Protein AF-A0A966SWN8-F1 (afdb_monomer_lite)

pLDDT: mean 86.58, std 14.46, range [40.31, 97.25]

Foldseek 3Di:
DQKDFLVLLLVQQVVCVVVQAPFHDDNVVSVPDDRRKMKDFPDKDWDQDHPRHGDPIWMKTKIFIWDADPVGDTDGDPPDIGITTGHVVSSVVSVCVVVDDPDPDD

Sec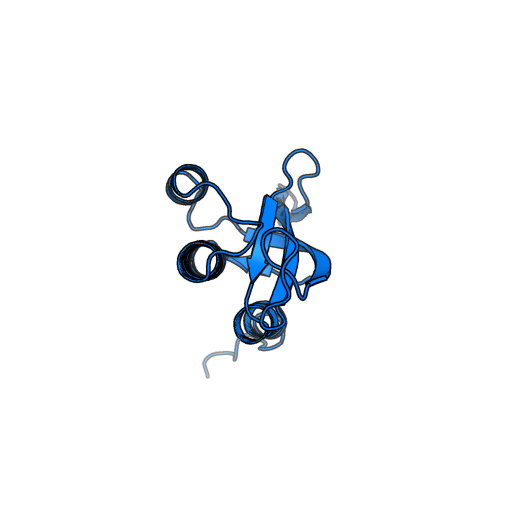ondary structure (DSSP, 8-state):
--EEEHHHHHHHHHHHHHHT-S----HHHHHTS-TT-EEEEEEEEEEEEETTEEEEEEEEEEEEEEEE-TTSSEEE-TT--EEEEE-HHHHHHHHHTTTS--PPP-

Radius of gyration: 14.7 Å; chains: 1; bounding box: 44×29×40 Å

Sequence (106 aa):
MEVFDKALLTFANQMAIKLGYNRAIEPEYLKNTPDDQHWAVVFCMLHEHKAGKPTDPHVRCMLRPLVKQEAGGYKVDPAVSLMVDVVPEIFERAMIAERQPATPKA

Structure (mmCIF, N/CA/C/O backbone):
data_AF-A0A966SWN8-F1
#
_entry.id   AF-A0A966SWN8-F1
#
loop_
_atom_site.group_PDB
_atom_site.id
_atom_site.type_symbol
_atom_site.label_atom_id
_atom_site.label_alt_id
_atom_site.label_comp_id
_atom_site.label_asym_id
_atom_site.label_entity_id
_atom_site.label_seq_id
_atom_site.pdbx_PDB_ins_code
_atom_site.Cartn_x
_atom_site.Cartn_y
_atom_site.Cartn_z
_atom_site.occupancy
_atom_site.B_iso_or_equiv
_atom_site.auth_seq_id
_atom_site.auth_comp_id
_atom_site.auth_asym_id
_atom_site.auth_atom_id
_atom_site.pdbx_PDB_model_num
ATOM 1 N N . MET A 1 1 ? 14.292 4.011 -2.205 1.00 58.06 1 MET A N 1
ATOM 2 C CA . MET A 1 1 ? 12.895 4.328 -2.527 1.00 58.06 1 MET A CA 1
ATOM 3 C C . MET A 1 1 ? 12.038 3.272 -1.869 1.00 58.06 1 MET A C 1
ATOM 5 O O . MET A 1 1 ? 12.132 2.106 -2.202 1.00 58.06 1 MET A O 1
ATOM 9 N N . GLU A 1 2 ? 11.210 3.657 -0.919 1.00 73.44 2 GLU A N 1
ATOM 10 C CA . GLU A 1 2 ? 10.336 2.733 -0.208 1.00 73.44 2 GLU A CA 1
ATOM 11 C C . GLU A 1 2 ? 9.388 2.059 -1.207 1.00 73.44 2 GLU A C 1
ATOM 13 O O . GLU A 1 2 ? 8.628 2.744 -1.900 1.00 73.44 2 GLU A O 1
ATOM 18 N N . VAL A 1 3 ? 9.444 0.730 -1.309 1.00 83.56 3 VAL A N 1
ATOM 19 C CA . VAL A 1 3 ? 8.716 -0.013 -2.339 1.00 83.56 3 VAL A CA 1
ATOM 20 C C . VAL A 1 3 ? 7.839 -1.091 -1.724 1.00 83.56 3 VAL A C 1
ATOM 22 O O . VAL A 1 3 ? 8.277 -1.899 -0.910 1.00 83.56 3 VAL A O 1
ATOM 25 N N . PHE A 1 4 ? 6.590 -1.123 -2.173 1.00 89.94 4 PHE A N 1
ATOM 26 C CA . PHE A 1 4 ? 5.700 -2.257 -1.993 1.00 89.94 4 PHE A CA 1
ATOM 27 C C . PHE A 1 4 ? 5.769 -3.142 -3.235 1.00 89.94 4 PHE A C 1
ATOM 29 O O . PHE A 1 4 ? 5.597 -2.648 -4.349 1.00 89.94 4 PHE A O 1
ATOM 36 N N . ASP A 1 5 ? 5.979 -4.442 -3.048 1.00 92.44 5 ASP A N 1
ATOM 37 C CA . ASP A 1 5 ? 5.594 -5.437 -4.049 1.00 92.44 5 ASP A CA 1
ATOM 38 C C . ASP A 1 5 ? 4.091 -5.754 -3.926 1.00 92.44 5 ASP A C 1
ATOM 40 O O . ASP A 1 5 ? 3.410 -5.332 -2.977 1.00 92.44 5 ASP A O 1
ATOM 44 N N . LYS A 1 6 ? 3.545 -6.502 -4.890 1.00 92.38 6 LYS A N 1
ATOM 45 C CA . LYS A 1 6 ? 2.119 -6.857 -4.897 1.00 92.38 6 LYS A CA 1
ATOM 46 C C . LYS A 1 6 ? 1.715 -7.664 -3.665 1.00 92.38 6 LYS A C 1
ATOM 48 O O . LYS A 1 6 ? 0.613 -7.463 -3.149 1.00 92.38 6 LYS A O 1
ATOM 53 N N . ALA A 1 7 ? 2.566 -8.568 -3.185 1.00 91.88 7 ALA A N 1
ATOM 54 C CA . ALA A 1 7 ? 2.248 -9.434 -2.054 1.00 91.88 7 ALA A CA 1
ATOM 55 C C . ALA A 1 7 ? 2.113 -8.623 -0.757 1.00 91.88 7 ALA A C 1
ATOM 57 O O . ALA A 1 7 ? 1.114 -8.747 -0.043 1.00 91.88 7 ALA A O 1
ATOM 58 N N . LEU A 1 8 ? 3.073 -7.737 -0.492 1.00 93.12 8 LEU A N 1
ATOM 59 C CA . LEU A 1 8 ? 3.072 -6.832 0.645 1.00 93.12 8 LEU A CA 1
ATOM 60 C C . LEU A 1 8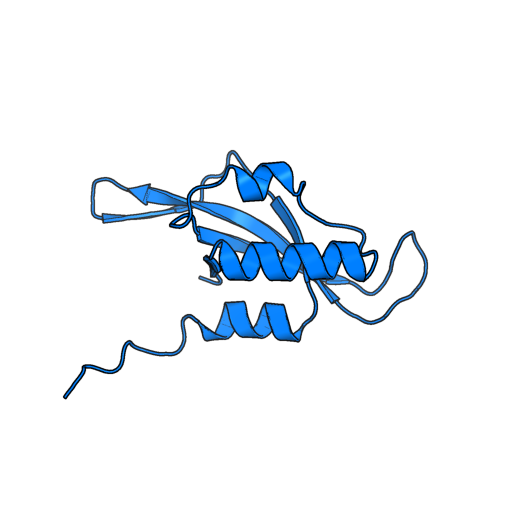 ? 1.920 -5.834 0.551 1.00 93.12 8 LEU A C 1
ATOM 62 O O . LEU A 1 8 ? 1.230 -5.629 1.548 1.00 93.12 8 LEU A O 1
ATOM 66 N N . LEU A 1 9 ? 1.661 -5.260 -0.630 1.00 94.94 9 LEU A N 1
ATOM 67 C CA . LEU A 1 9 ? 0.541 -4.335 -0.819 1.00 94.94 9 LEU A CA 1
ATOM 68 C C . LEU A 1 9 ? -0.809 -5.024 -0.607 1.00 94.94 9 LEU A C 1
ATOM 70 O O . LEU A 1 9 ? -1.698 -4.468 0.033 1.00 94.94 9 LEU A O 1
ATOM 74 N N . THR A 1 10 ? -0.953 -6.258 -1.087 1.00 95.31 10 THR A N 1
ATOM 75 C CA . THR A 1 10 ? -2.161 -7.066 -0.879 1.00 95.31 10 THR A CA 1
ATOM 76 C C . THR A 1 10 ? -2.367 -7.373 0.597 1.00 95.31 10 THR A C 1
ATOM 78 O O . THR A 1 10 ? -3.469 -7.181 1.111 1.00 95.31 10 THR A O 1
ATOM 81 N N . PHE A 1 11 ? -1.313 -7.787 1.300 1.00 94.56 11 PHE A N 1
ATOM 82 C CA . PHE A 1 11 ? -1.372 -8.039 2.736 1.00 94.56 11 PHE A CA 1
ATOM 83 C C . PHE A 1 11 ? -1.728 -6.770 3.525 1.00 94.56 11 PHE A C 1
ATOM 85 O O . PHE A 1 11 ? -2.632 -6.788 4.362 1.00 94.56 11 PHE A O 1
ATOM 92 N N . ALA A 1 12 ? -1.074 -5.650 3.211 1.00 95.00 12 ALA A N 1
ATOM 93 C CA . ALA A 1 12 ? -1.353 -4.347 3.802 1.00 95.00 12 ALA A CA 1
ATOM 94 C C . ALA A 1 12 ? -2.819 -3.940 3.603 1.00 95.00 12 ALA A C 1
ATOM 96 O O . ALA A 1 12 ? -3.498 -3.552 4.552 1.00 95.00 12 ALA A O 1
ATOM 97 N N . ASN A 1 13 ? -3.333 -4.111 2.384 1.00 97.25 13 ASN A N 1
ATOM 98 C CA . ASN A 1 13 ? -4.706 -3.780 2.041 1.00 97.25 13 ASN A CA 1
ATOM 99 C C . ASN A 1 13 ? -5.734 -4.657 2.774 1.00 97.25 13 ASN A C 1
ATOM 101 O O . ASN A 1 13 ? -6.738 -4.160 3.278 1.00 97.25 13 ASN A O 1
ATOM 105 N N . GLN A 1 14 ? -5.472 -5.962 2.889 1.00 96.12 14 GLN A N 1
ATOM 106 C CA . GLN A 1 14 ? -6.318 -6.872 3.667 1.00 96.12 14 GLN A CA 1
ATOM 107 C C . GLN A 1 14 ? -6.376 -6.467 5.143 1.00 96.12 14 GLN A C 1
ATOM 109 O O . GLN A 1 14 ? -7.447 -6.517 5.750 1.00 96.12 14 GLN A O 1
ATOM 114 N N . MET A 1 15 ? -5.250 -6.038 5.719 1.00 95.88 15 MET A N 1
ATOM 115 C CA . MET A 1 15 ? -5.224 -5.507 7.083 1.00 95.88 15 MET A CA 1
ATOM 116 C C . MET A 1 15 ? -6.002 -4.202 7.197 1.00 95.88 15 MET A C 1
ATOM 118 O O . MET A 1 15 ? -6.782 -4.062 8.135 1.00 95.88 15 MET A O 1
ATOM 122 N N . ALA A 1 16 ? -5.879 -3.298 6.224 1.00 95.88 16 ALA A N 1
ATOM 123 C CA . ALA A 1 16 ? -6.639 -2.054 6.206 1.00 95.88 16 ALA A CA 1
ATOM 124 C C . ALA A 1 16 ? -8.154 -2.296 6.234 1.00 95.88 16 ALA A C 1
ATOM 126 O O . ALA A 1 16 ? -8.861 -1.712 7.057 1.00 95.88 16 ALA A O 1
ATOM 127 N N . ILE A 1 17 ? -8.632 -3.222 5.398 1.00 95.81 17 ILE A N 1
ATOM 128 C CA . ILE A 1 17 ? -10.042 -3.628 5.343 1.00 95.81 17 ILE A CA 1
ATOM 129 C C . ILE A 1 17 ? -10.464 -4.278 6.664 1.00 95.81 17 ILE A C 1
ATOM 131 O O . ILE A 1 17 ? -11.467 -3.881 7.256 1.00 95.81 17 ILE A O 1
ATOM 135 N N . LYS A 1 18 ? -9.685 -5.246 7.163 1.00 95.19 18 LYS A N 1
ATOM 136 C CA . LYS A 1 18 ? -9.989 -5.972 8.407 1.00 95.19 18 LYS A CA 1
ATOM 137 C C . LYS A 1 18 ? -10.067 -5.044 9.622 1.00 95.19 18 LYS A C 1
ATOM 139 O O . LYS A 1 18 ? -10.905 -5.251 10.494 1.00 95.19 18 LYS A O 1
ATOM 144 N N . LEU A 1 19 ? -9.188 -4.047 9.692 1.00 93.94 19 LEU A N 1
ATOM 145 C CA . LEU A 1 19 ? -9.102 -3.094 10.801 1.00 93.94 19 LEU A CA 1
ATOM 146 C C . LEU A 1 19 ? -10.051 -1.899 10.638 1.00 93.94 19 LEU A C 1
ATOM 148 O O . LEU A 1 19 ? -10.137 -1.070 11.550 1.00 93.94 19 LEU A O 1
ATOM 152 N N . GLY A 1 20 ? -10.747 -1.797 9.501 1.00 94.06 20 GLY A N 1
ATOM 153 C CA . GLY A 1 20 ? -11.661 -0.700 9.196 1.00 94.06 20 GLY A CA 1
ATOM 154 C C . GLY A 1 20 ? -10.956 0.653 9.091 1.00 94.06 20 GLY A C 1
ATOM 155 O O . GLY A 1 20 ? -11.471 1.648 9.602 1.00 94.06 20 GLY A O 1
ATOM 156 N N . TYR A 1 21 ? -9.753 0.698 8.510 1.00 95.12 21 TYR A N 1
ATOM 157 C CA . TYR A 1 21 ? -9.084 1.968 8.219 1.00 95.12 21 TYR A CA 1
ATOM 158 C C . TYR A 1 21 ? -9.802 2.744 7.104 1.00 95.12 21 TYR A C 1
ATOM 160 O O . TYR A 1 21 ? -10.579 2.191 6.329 1.00 95.12 21 TYR A O 1
ATOM 168 N N . ASN A 1 22 ? -9.546 4.054 7.024 1.00 93.31 22 ASN A N 1
ATOM 169 C CA . ASN A 1 22 ? -10.263 4.934 6.097 1.00 93.31 22 ASN A CA 1
ATOM 170 C C . ASN A 1 22 ? -9.792 4.769 4.646 1.00 93.31 22 ASN A C 1
ATOM 172 O O . ASN A 1 22 ? -10.523 5.140 3.727 1.00 93.31 22 ASN A O 1
ATOM 176 N N . ARG A 1 23 ? -8.561 4.289 4.428 1.00 96.12 23 ARG A N 1
ATOM 177 C CA . ARG A 1 23 ? -8.013 4.037 3.091 1.00 96.12 23 ARG A CA 1
ATOM 178 C C . ARG A 1 23 ? -7.670 2.570 2.900 1.00 96.12 23 ARG A C 1
ATOM 180 O O . ARG A 1 23 ? -6.792 2.032 3.567 1.00 96.12 23 ARG A O 1
ATOM 187 N N . ALA A 1 24 ? -8.325 1.984 1.912 1.00 96.38 24 ALA A N 1
ATOM 188 C CA . ALA A 1 24 ? -8.010 0.697 1.331 1.00 96.38 24 ALA A CA 1
ATOM 189 C C . ALA A 1 24 ? -8.141 0.818 -0.194 1.00 96.38 24 ALA A C 1
ATOM 191 O O . ALA A 1 24 ? -8.863 1.675 -0.707 1.00 96.38 24 ALA A O 1
ATOM 192 N N . ILE A 1 25 ? -7.418 -0.033 -0.903 1.00 95.69 25 ILE A N 1
ATOM 193 C CA . ILE A 1 25 ? -7.474 -0.199 -2.349 1.00 95.69 25 ILE A CA 1
ATOM 194 C C . ILE A 1 25 ? -8.576 -1.212 -2.664 1.00 95.69 25 ILE A C 1
ATOM 196 O O . ILE A 1 25 ? -8.739 -2.210 -1.957 1.00 95.69 25 ILE A O 1
ATOM 200 N N . GLU A 1 26 ? -9.306 -0.987 -3.751 1.00 93.50 26 GLU A N 1
ATOM 201 C CA . GLU A 1 26 ? -10.287 -1.947 -4.254 1.00 93.50 26 GLU A CA 1
ATOM 202 C C . GLU A 1 26 ? -9.630 -3.324 -4.485 1.00 93.50 26 GLU A C 1
ATOM 204 O O . GLU A 1 26 ? -8.662 -3.415 -5.247 1.00 93.50 26 GLU A O 1
ATOM 209 N N . PRO A 1 27 ? -10.120 -4.417 -3.865 1.00 90.50 27 PRO A N 1
ATOM 210 C CA . PRO A 1 27 ? -9.497 -5.737 -3.994 1.00 90.50 27 PRO A CA 1
ATOM 211 C C . PRO A 1 27 ? -9.357 -6.214 -5.445 1.00 90.50 27 PRO A C 1
ATOM 213 O O . PRO A 1 27 ? -8.364 -6.852 -5.798 1.00 90.50 27 PRO A O 1
ATOM 216 N N . GLU A 1 28 ? -10.319 -5.861 -6.301 1.00 93.00 28 GLU A N 1
ATOM 217 C CA . GLU A 1 28 ? -10.311 -6.227 -7.720 1.00 93.00 28 GLU A CA 1
ATOM 218 C C . GLU A 1 28 ? -9.176 -5.535 -8.493 1.00 93.00 28 GLU A C 1
ATOM 220 O O . GLU A 1 28 ? -8.615 -6.122 -9.417 1.00 93.00 28 GLU A O 1
ATOM 225 N N . TYR A 1 29 ? -8.764 -4.327 -8.089 1.00 92.62 29 TYR A N 1
ATOM 226 C CA . TYR A 1 29 ? -7.604 -3.658 -8.685 1.00 92.62 29 TYR A CA 1
ATOM 227 C C . TYR A 1 29 ? -6.327 -4.469 -8.437 1.00 92.62 29 TYR A C 1
ATOM 229 O O . TYR A 1 29 ? -5.584 -4.773 -9.370 1.00 92.62 29 TYR A O 1
ATOM 237 N N . LEU A 1 30 ? -6.096 -4.883 -7.186 1.00 92.06 30 LEU A N 1
ATOM 238 C CA . LEU A 1 30 ? -4.903 -5.656 -6.828 1.00 92.06 30 LEU A CA 1
ATOM 239 C C . LEU A 1 30 ? -4.906 -7.035 -7.485 1.00 92.06 30 LEU A C 1
ATOM 241 O O . LEU A 1 30 ? -3.870 -7.479 -7.968 1.00 92.06 30 LEU A O 1
ATOM 245 N N . LYS A 1 31 ? -6.064 -7.693 -7.573 1.00 92.50 31 LYS A N 1
ATOM 246 C CA . LYS A 1 31 ? -6.201 -8.989 -8.250 1.00 92.50 31 LYS A CA 1
ATOM 247 C C . LYS A 1 31 ? -5.766 -8.934 -9.718 1.00 92.50 31 LYS A C 1
ATOM 249 O O . LYS A 1 31 ? -5.065 -9.837 -10.166 1.00 92.50 31 LYS A O 1
ATOM 254 N N . ASN A 1 32 ? -6.137 -7.869 -10.427 1.00 92.31 32 ASN A N 1
ATOM 255 C CA . ASN A 1 32 ? -5.836 -7.685 -11.850 1.00 92.31 32 ASN A CA 1
ATOM 256 C C . ASN A 1 32 ? -4.462 -7.049 -12.117 1.00 92.31 32 ASN A C 1
ATOM 258 O O . ASN A 1 32 ? -4.080 -6.873 -13.272 1.00 92.31 32 ASN A O 1
ATOM 262 N N . THR A 1 33 ? -3.711 -6.697 -11.072 1.00 90.50 33 THR A N 1
ATOM 263 C CA . THR A 1 33 ? -2.375 -6.124 -11.234 1.00 90.50 33 THR A CA 1
ATOM 264 C C . THR A 1 33 ? -1.330 -7.224 -11.486 1.00 90.50 33 THR A C 1
ATOM 266 O O . THR A 1 33 ? -1.417 -8.269 -10.840 1.00 90.50 33 THR A O 1
ATOM 269 N N . PRO A 1 34 ? -0.323 -7.026 -12.360 1.00 93.06 34 PRO A N 1
ATOM 270 C CA . PRO A 1 34 ? 0.784 -7.974 -12.534 1.00 93.06 34 PRO A CA 1
ATOM 271 C C . PRO A 1 34 ? 1.543 -8.279 -11.233 1.00 93.06 34 PRO A C 1
ATOM 273 O O . PRO A 1 34 ? 1.692 -7.408 -10.376 1.00 93.06 34 PRO A O 1
ATOM 276 N N . ASP A 1 35 ? 2.037 -9.510 -11.081 1.00 91.44 35 ASP A N 1
ATOM 277 C CA . ASP A 1 35 ? 2.754 -9.946 -9.869 1.00 91.44 35 ASP A CA 1
ATOM 278 C C . ASP A 1 35 ? 4.118 -9.266 -9.688 1.00 91.44 35 ASP A C 1
ATOM 280 O O . ASP A 1 35 ? 4.579 -9.099 -8.562 1.00 91.44 35 ASP A O 1
ATOM 284 N N . ASP A 1 36 ? 4.740 -8.837 -10.785 1.00 89.81 36 ASP A N 1
ATOM 285 C CA . ASP A 1 36 ? 6.000 -8.095 -10.811 1.00 89.81 36 ASP A CA 1
ATOM 286 C C . ASP A 1 36 ? 5.812 -6.573 -10.689 1.00 89.81 36 ASP A C 1
ATOM 288 O O . ASP A 1 36 ? 6.787 -5.815 -10.747 1.00 89.81 36 ASP A O 1
ATOM 292 N N . GLN A 1 37 ? 4.577 -6.102 -10.493 1.00 92.44 37 GLN A N 1
ATOM 293 C CA . GLN A 1 37 ? 4.311 -4.693 -10.247 1.00 92.44 37 GLN A CA 1
ATOM 294 C C . GLN A 1 37 ? 4.835 -4.284 -8.868 1.00 92.44 37 GLN A C 1
ATOM 296 O O . GLN A 1 37 ? 4.609 -4.947 -7.855 1.00 92.44 37 GLN A O 1
ATOM 301 N N . HIS A 1 38 ? 5.496 -3.131 -8.845 1.00 92.00 38 HIS A N 1
ATOM 302 C CA . HIS A 1 38 ? 5.998 -2.494 -7.636 1.00 92.00 38 HIS A CA 1
ATOM 303 C C . HIS A 1 38 ? 5.422 -1.084 -7.505 1.00 92.00 38 HIS A C 1
ATOM 305 O O . HIS A 1 38 ? 5.096 -0.443 -8.508 1.00 92.00 38 HIS A O 1
ATOM 311 N N . TRP A 1 39 ? 5.318 -0.576 -6.282 1.00 93.75 39 TRP A N 1
ATOM 312 C CA . TRP A 1 39 ? 4.823 0.769 -6.007 1.00 93.75 39 TRP A CA 1
ATOM 313 C C . TRP A 1 39 ? 5.776 1.518 -5.101 1.00 93.75 39 TRP A C 1
ATOM 315 O O . TRP A 1 39 ? 6.128 1.023 -4.037 1.00 93.75 39 TRP A O 1
ATOM 325 N N . ALA A 1 40 ? 6.126 2.736 -5.494 1.00 92.81 40 ALA A N 1
ATOM 326 C CA . ALA A 1 40 ? 6.878 3.647 -4.653 1.00 92.81 40 ALA A CA 1
ATOM 327 C C . ALA A 1 40 ? 5.949 4.349 -3.663 1.00 92.81 40 ALA A C 1
ATOM 329 O O . ALA A 1 40 ? 4.900 4.869 -4.061 1.00 92.81 40 ALA A O 1
ATOM 330 N N . VAL A 1 41 ? 6.356 4.429 -2.397 1.00 93.00 41 VAL A N 1
ATOM 331 C CA . VAL A 1 41 ? 5.753 5.361 -1.440 1.00 93.00 41 VAL A CA 1
ATOM 332 C C . VAL A 1 41 ? 6.233 6.760 -1.798 1.00 93.00 41 VAL A C 1
ATOM 334 O O . VAL A 1 41 ? 7.417 7.063 -1.725 1.00 93.00 41 VAL A O 1
ATOM 337 N N . VAL A 1 42 ? 5.308 7.622 -2.206 1.00 92.56 42 VAL A N 1
ATOM 338 C CA . VAL A 1 42 ? 5.623 9.018 -2.561 1.00 92.56 42 VAL A CA 1
ATOM 339 C C . VAL A 1 42 ? 5.239 9.998 -1.461 1.00 92.56 42 VAL A C 1
ATOM 341 O O . VAL A 1 42 ? 5.672 11.147 -1.471 1.00 92.56 42 VAL A O 1
ATOM 344 N N . PHE A 1 43 ? 4.409 9.554 -0.519 1.00 91.50 43 PHE A N 1
ATOM 345 C CA . PHE A 1 43 ? 4.036 10.315 0.662 1.00 91.50 43 PHE A CA 1
ATOM 346 C C . PHE A 1 43 ? 3.565 9.364 1.761 1.00 91.50 43 PHE A C 1
ATOM 348 O O . PHE A 1 43 ? 2.884 8.374 1.483 1.00 91.50 43 PHE A O 1
ATOM 355 N N . CYS A 1 44 ? 3.881 9.685 3.012 1.00 93.75 44 CYS A N 1
ATOM 356 C CA . CYS A 1 44 ? 3.352 8.986 4.172 1.00 93.75 44 CYS A CA 1
ATOM 357 C C . CYS A 1 44 ? 3.034 9.962 5.306 1.00 93.75 44 CYS A C 1
ATOM 359 O O . CYS A 1 44 ? 3.725 10.965 5.480 1.00 93.75 44 CYS A O 1
ATOM 361 N N . MET A 1 45 ? 2.009 9.657 6.098 1.00 94.38 45 MET A N 1
ATOM 362 C CA . MET A 1 45 ? 1.675 10.419 7.301 1.00 94.38 45 MET A CA 1
ATOM 363 C C . MET A 1 45 ? 1.161 9.507 8.412 1.00 94.38 45 MET A C 1
ATOM 365 O O . MET A 1 45 ? 0.444 8.543 8.139 1.00 94.38 45 MET A O 1
ATOM 369 N N . LEU A 1 46 ? 1.489 9.842 9.660 1.00 95.25 46 LEU A N 1
ATOM 370 C CA . LEU A 1 46 ? 0.843 9.241 10.823 1.00 95.25 46 LEU A CA 1
ATOM 371 C C . LEU A 1 46 ? -0.639 9.633 10.839 1.00 95.25 46 LEU A C 1
ATOM 373 O O . LEU A 1 46 ? -1.001 10.770 10.529 1.00 95.25 46 LEU A O 1
ATOM 377 N N . HIS A 1 47 ? -1.494 8.680 11.174 1.00 95.25 47 HIS A N 1
ATOM 378 C CA . HIS A 1 47 ? -2.934 8.837 11.177 1.00 95.25 47 HIS A CA 1
ATOM 379 C C . HIS A 1 47 ? -3.517 8.117 12.399 1.00 95.25 47 HIS A C 1
ATOM 381 O O . HIS A 1 47 ? -3.181 6.970 12.683 1.00 95.25 47 HIS A O 1
ATOM 387 N N . GLU A 1 48 ? -4.378 8.804 13.148 1.00 94.88 48 GLU A N 1
ATOM 388 C CA . GLU A 1 48 ? -4.818 8.369 14.488 1.00 94.88 48 GLU A CA 1
ATOM 389 C C . GLU A 1 48 ? -6.348 8.335 14.611 1.00 94.88 48 GLU A C 1
ATOM 391 O O . GLU A 1 48 ? -6.903 8.278 15.706 1.00 94.88 48 GLU A O 1
ATOM 396 N N . HIS A 1 49 ? -7.066 8.387 13.482 1.00 93.62 49 HIS A N 1
ATOM 397 C CA . HIS A 1 49 ? -8.528 8.384 13.486 1.00 93.62 49 HIS A CA 1
ATOM 398 C C . HIS A 1 49 ? -9.159 7.533 12.374 1.00 93.62 49 HIS A C 1
ATOM 400 O O . HIS A 1 49 ? -8.665 7.449 11.251 1.00 93.62 49 HIS A O 1
ATOM 406 N N . LYS A 1 50 ? -10.323 6.948 12.667 1.00 91.81 50 LYS A N 1
ATOM 407 C CA . LYS A 1 50 ? -11.203 6.213 11.741 1.00 91.81 50 LYS A CA 1
ATOM 408 C C . LYS A 1 50 ? -12.583 6.853 11.773 1.00 91.81 50 LYS A C 1
ATOM 410 O O . LYS A 1 50 ? -13.140 7.019 12.854 1.00 91.81 50 LYS A O 1
ATOM 415 N N . ALA A 1 51 ? -13.118 7.262 10.622 1.00 89.69 51 ALA A N 1
ATOM 416 C CA . ALA A 1 51 ? -14.416 7.949 10.536 1.00 89.69 51 ALA A CA 1
ATOM 417 C C . ALA A 1 51 ? -14.599 9.089 11.577 1.00 89.69 51 ALA A C 1
ATOM 419 O O . ALA A 1 51 ? -15.654 9.230 12.191 1.00 89.69 51 ALA A O 1
ATOM 420 N N . GLY A 1 52 ? -13.538 9.870 11.821 1.00 90.06 52 GLY A N 1
ATOM 421 C CA . GLY A 1 52 ? -13.527 10.979 12.787 1.00 90.06 52 GLY A CA 1
ATOM 422 C C . GLY A 1 52 ? -13.392 10.586 14.265 1.00 90.06 52 GLY A C 1
ATOM 423 O O . GLY A 1 52 ? -13.362 11.469 15.114 1.00 9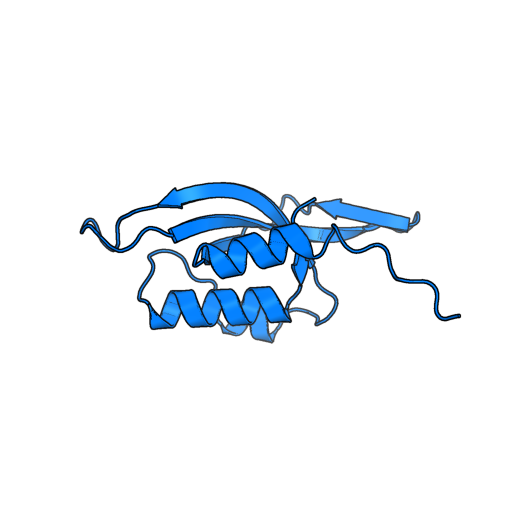0.06 52 GLY A O 1
ATOM 424 N N . LYS A 1 53 ? -13.287 9.293 14.592 1.00 92.81 53 LYS A N 1
ATOM 425 C CA . LYS A 1 53 ? -13.072 8.800 15.962 1.00 92.81 53 LYS A CA 1
ATOM 426 C C . LYS A 1 53 ? -11.610 8.399 16.178 1.00 92.81 53 LYS A C 1
ATOM 428 O O . LYS A 1 53 ? -11.039 7.806 15.261 1.00 92.81 53 LYS A O 1
ATOM 433 N N . PRO A 1 54 ? -11.017 8.661 17.357 1.00 95.69 54 PRO A N 1
ATOM 434 C CA . PRO A 1 54 ? -9.675 8.181 17.687 1.00 95.69 54 PRO A CA 1
ATOM 435 C C . PRO A 1 54 ? -9.544 6.657 17.545 1.00 95.69 54 PRO A C 1
ATOM 437 O O . PRO A 1 54 ? -10.487 5.919 17.834 1.00 95.69 54 PRO A O 1
ATOM 440 N N . THR A 1 55 ? -8.382 6.187 17.097 1.00 94.38 55 THR A N 1
ATOM 441 C CA . THR A 1 55 ? -8.020 4.764 16.984 1.00 94.38 55 THR A CA 1
ATOM 442 C C . THR A 1 55 ? -6.522 4.590 17.226 1.00 94.38 55 THR A C 1
ATOM 444 O O . THR A 1 55 ? -5.781 5.569 17.244 1.00 94.38 55 THR A O 1
ATOM 447 N N . ASP A 1 56 ? -6.070 3.338 17.302 1.00 93.81 56 ASP A N 1
ATOM 448 C CA . ASP A 1 56 ? -4.647 3.010 17.261 1.00 93.81 56 ASP A CA 1
ATOM 449 C C . ASP A 1 56 ? -3.918 3.690 16.080 1.00 93.81 56 ASP A C 1
ATOM 451 O O . ASP A 1 56 ? -4.441 3.686 14.947 1.00 93.81 56 ASP A O 1
ATOM 455 N N . PRO A 1 57 ? -2.721 4.258 16.325 1.00 95.12 57 PRO A N 1
ATOM 456 C CA . PRO A 1 57 ? -1.927 4.910 15.295 1.00 95.12 57 PRO A CA 1
ATOM 457 C C . PRO A 1 57 ? -1.587 3.970 14.134 1.00 95.12 57 PRO A C 1
ATOM 459 O O . PRO A 1 57 ? -1.265 2.798 14.315 1.00 95.12 57 PRO A O 1
ATOM 462 N N . HIS A 1 58 ? -1.653 4.502 12.921 1.00 95.62 58 HIS A N 1
ATOM 463 C CA . HIS A 1 58 ? -1.320 3.806 11.682 1.00 95.62 58 HIS A CA 1
ATOM 464 C C . HIS A 1 58 ? -0.751 4.798 10.667 1.00 95.62 58 HIS A C 1
ATOM 466 O O . HIS A 1 58 ? -0.820 6.011 10.859 1.00 95.62 58 HIS A O 1
ATOM 472 N N . VAL A 1 59 ? -0.166 4.303 9.582 1.00 96.31 59 VAL A N 1
ATOM 473 C CA . VAL A 1 59 ? 0.473 5.140 8.563 1.00 96.31 59 VAL A CA 1
ATOM 474 C C . VAL A 1 59 ? -0.392 5.160 7.315 1.00 96.31 59 VAL A C 1
ATOM 476 O O . VAL A 1 59 ? -0.667 4.122 6.725 1.00 96.31 59 VAL A O 1
ATOM 479 N N . ARG A 1 60 ? -0.803 6.343 6.867 1.00 96.75 60 ARG A N 1
ATOM 480 C CA . ARG A 1 60 ? -1.380 6.503 5.533 1.00 96.75 60 ARG A CA 1
ATOM 481 C C . ARG A 1 60 ? -0.262 6.626 4.519 1.00 96.75 60 ARG A C 1
ATOM 483 O O . ARG A 1 60 ? 0.519 7.570 4.600 1.00 96.75 60 ARG A O 1
ATOM 490 N N . CYS A 1 61 ? -0.242 5.745 3.531 1.00 96.19 61 CYS A N 1
ATOM 491 C CA . CYS A 1 61 ? 0.691 5.786 2.414 1.00 96.19 61 CYS A CA 1
ATOM 492 C C . CYS A 1 61 ? -0.020 6.239 1.138 1.00 96.19 61 CYS A C 1
ATOM 494 O O . CYS A 1 61 ? -1.099 5.743 0.812 1.00 96.19 61 CYS A O 1
ATOM 496 N N . MET A 1 62 ? 0.612 7.146 0.394 1.00 95.88 62 MET A N 1
ATOM 497 C CA . MET A 1 62 ? 0.328 7.384 -1.016 1.00 95.88 62 MET A CA 1
ATOM 498 C C . MET A 1 62 ? 1.359 6.623 -1.842 1.00 95.88 62 MET A C 1
ATOM 500 O O . MET A 1 62 ? 2.566 6.811 -1.679 1.00 95.88 62 MET A O 1
ATOM 504 N N . LEU A 1 63 ? 0.864 5.779 -2.734 1.00 95.31 63 LEU A N 1
ATOM 505 C CA . LEU A 1 63 ? 1.648 4.864 -3.542 1.00 95.31 63 LEU A CA 1
ATOM 506 C C . LEU A 1 63 ? 1.484 5.210 -5.016 1.00 95.31 63 LEU A C 1
ATOM 508 O O . LEU A 1 63 ? 0.377 5.522 -5.461 1.00 95.31 63 LEU A O 1
ATOM 512 N N . ARG A 1 64 ? 2.563 5.107 -5.787 1.00 95.06 64 ARG A N 1
ATOM 513 C CA . ARG A 1 64 ? 2.520 5.250 -7.246 1.00 95.06 64 ARG A CA 1
ATOM 514 C C . ARG A 1 64 ? 3.212 4.076 -7.934 1.00 95.06 64 ARG A C 1
ATOM 516 O O . ARG A 1 64 ? 4.265 3.656 -7.449 1.00 95.06 64 ARG A O 1
ATOM 523 N N . PRO A 1 65 ? 2.653 3.540 -9.033 1.00 93.06 65 PRO A N 1
ATOM 524 C CA . PRO A 1 65 ? 3.265 2.426 -9.744 1.00 93.06 65 PRO A CA 1
ATOM 525 C C . PRO A 1 65 ? 4.665 2.774 -10.243 1.00 93.06 65 PRO A C 1
ATOM 527 O O . PRO A 1 65 ? 4.918 3.884 -10.714 1.00 93.06 65 PRO A O 1
ATOM 530 N N . LEU A 1 66 ? 5.566 1.804 -10.167 1.00 91.38 66 LEU A N 1
ATOM 531 C CA . LEU A 1 66 ? 6.852 1.848 -10.839 1.00 91.38 66 LEU A CA 1
ATOM 532 C C . LEU A 1 66 ? 6.731 1.204 -12.213 1.00 91.38 66 LEU A C 1
ATOM 534 O O . LEU A 1 66 ? 6.293 0.065 -12.345 1.00 91.38 66 LEU A O 1
ATOM 538 N N . VAL A 1 67 ? 7.143 1.940 -13.236 1.00 90.00 67 VAL A N 1
ATOM 539 C CA . VAL A 1 67 ? 7.132 1.503 -14.629 1.00 90.00 67 VAL A CA 1
ATOM 540 C C . VAL A 1 67 ? 8.569 1.317 -15.078 1.00 90.00 67 VAL A C 1
ATOM 542 O O . VAL A 1 67 ? 9.394 2.227 -14.960 1.00 90.00 67 VAL A O 1
ATOM 545 N N . LYS A 1 68 ? 8.871 0.128 -15.595 1.00 87.12 68 LYS A N 1
ATOM 546 C CA . LYS A 1 68 ? 10.190 -0.196 -16.133 1.00 87.12 68 LYS A CA 1
ATOM 547 C C . LYS A 1 68 ? 10.486 0.668 -17.361 1.00 87.12 68 LYS A C 1
ATOM 549 O O . LYS A 1 68 ? 9.624 0.855 -18.217 1.00 87.12 68 LYS A O 1
ATOM 554 N N . GLN A 1 69 ? 11.699 1.202 -17.446 1.00 84.88 69 GLN A N 1
ATOM 555 C CA . GLN A 1 69 ? 12.164 1.963 -18.606 1.00 84.88 69 GLN A CA 1
ATOM 556 C C . GLN A 1 69 ? 12.943 1.060 -19.572 1.00 84.88 69 GLN A C 1
ATOM 558 O O . GLN A 1 69 ? 13.620 0.126 -19.142 1.00 84.88 69 GLN A O 1
ATOM 563 N N . GLU A 1 70 ? 12.877 1.355 -20.875 1.00 81.38 70 GLU A N 1
ATOM 564 C CA . GLU A 1 70 ? 13.581 0.593 -21.924 1.00 81.38 70 GLU A CA 1
ATOM 565 C C . GLU A 1 70 ? 15.103 0.571 -21.717 1.00 81.38 70 GLU A C 1
ATOM 567 O O . GLU A 1 70 ? 15.747 -0.448 -21.948 1.00 81.38 70 GLU A O 1
ATOM 572 N N . ALA A 1 71 ? 15.670 1.666 -21.202 1.00 80.06 71 ALA A N 1
ATOM 573 C CA . ALA A 1 71 ? 17.100 1.813 -20.922 1.00 80.06 71 ALA A CA 1
ATOM 574 C C . ALA A 1 71 ? 17.580 1.077 -19.648 1.00 80.06 71 ALA A C 1
ATOM 576 O O . ALA A 1 71 ? 18.736 1.219 -19.256 1.00 80.06 71 ALA A O 1
ATOM 577 N N . GLY A 1 72 ? 16.707 0.304 -18.993 1.00 74.94 72 GLY A N 1
ATOM 578 C CA . GLY A 1 72 ? 16.935 -0.211 -17.645 1.00 74.94 72 GLY A CA 1
ATOM 579 C C . GLY A 1 72 ? 16.587 0.832 -16.577 1.00 74.94 72 GLY A C 1
ATOM 580 O O . GLY A 1 72 ? 16.734 2.034 -16.780 1.00 74.94 72 GLY A O 1
ATOM 581 N N . GLY A 1 73 ? 16.074 0.371 -15.435 1.00 82.38 73 GLY A N 1
ATOM 582 C CA . GLY A 1 73 ? 15.596 1.229 -14.345 1.00 82.38 73 GLY A CA 1
ATOM 583 C C . GLY A 1 73 ? 14.072 1.360 -14.277 1.00 82.38 73 GLY A C 1
ATOM 584 O O . GLY A 1 73 ? 13.337 0.771 -15.074 1.00 82.38 73 GLY A O 1
ATOM 585 N N . TYR A 1 74 ? 13.603 2.118 -13.286 1.00 86.00 74 TYR A N 1
ATOM 586 C CA . TYR A 1 74 ? 12.186 2.336 -12.998 1.00 86.00 74 TYR A CA 1
ATOM 587 C C . TYR A 1 74 ? 11.887 3.830 -12.897 1.00 86.00 74 TYR A C 1
ATOM 589 O O . TYR A 1 74 ? 12.659 4.585 -12.308 1.00 86.00 74 TYR A O 1
ATOM 597 N N . LYS A 1 75 ? 10.732 4.243 -13.421 1.00 88.88 75 LYS A N 1
ATOM 598 C CA . LYS A 1 75 ? 10.154 5.573 -13.205 1.00 88.88 75 LYS A CA 1
ATOM 599 C C . 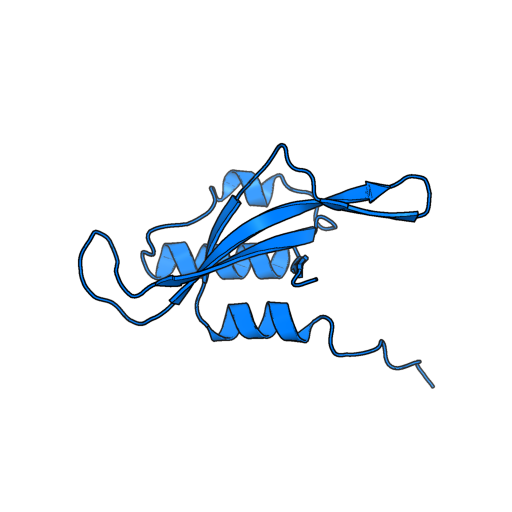LYS A 1 75 ? 8.842 5.456 -12.443 1.00 88.88 75 LYS A C 1
ATOM 601 O O . LYS A 1 75 ? 8.110 4.487 -12.617 1.00 88.88 75 LYS A O 1
ATOM 606 N N . VAL A 1 76 ? 8.522 6.465 -11.648 1.00 87.81 76 VAL A N 1
ATOM 607 C CA . VAL A 1 76 ? 7.200 6.580 -11.030 1.00 87.81 76 VAL A CA 1
ATOM 608 C C . VAL A 1 76 ? 6.190 7.007 -12.094 1.00 87.81 76 VAL A C 1
ATOM 610 O O . VAL A 1 76 ? 6.415 8.002 -12.783 1.00 87.81 76 VAL A O 1
ATOM 613 N N . ASP A 1 77 ? 5.085 6.278 -12.224 1.00 88.12 77 ASP A N 1
ATOM 614 C CA . ASP A 1 77 ? 3.946 6.692 -13.039 1.00 88.12 77 ASP A CA 1
ATOM 615 C C . ASP A 1 77 ? 3.115 7.741 -12.280 1.00 88.12 77 ASP A C 1
ATOM 617 O O . ASP A 1 77 ? 2.539 7.429 -11.233 1.00 88.12 77 ASP A O 1
ATOM 621 N N . PRO A 1 78 ? 3.043 8.999 -12.755 1.00 84.44 78 PRO A N 1
ATOM 622 C CA . PRO A 1 78 ? 2.261 10.032 -12.090 1.00 84.44 78 PRO A CA 1
ATOM 623 C C . PRO A 1 78 ? 0.750 9.900 -12.334 1.00 84.44 78 PRO A C 1
ATOM 625 O O . PRO A 1 78 ? -0.014 10.554 -11.626 1.00 84.44 78 PRO A O 1
ATOM 628 N N . ALA A 1 79 ? 0.310 9.104 -13.317 1.00 85.12 79 ALA A N 1
ATOM 629 C CA . ALA A 1 79 ? -1.094 9.031 -13.720 1.00 85.12 79 ALA A CA 1
ATOM 630 C C . ALA A 1 79 ? -1.967 8.259 -12.721 1.00 85.12 79 ALA A C 1
ATOM 632 O O . ALA A 1 79 ? -3.172 8.492 -12.640 1.00 85.12 79 ALA A O 1
ATOM 633 N N . VAL A 1 80 ? -1.364 7.360 -11.940 1.00 85.94 80 VAL A N 1
ATOM 634 C CA . VAL A 1 80 ? -2.069 6.515 -10.973 1.00 85.94 80 VAL A CA 1
ATOM 635 C C . VAL A 1 80 ? -1.515 6.773 -9.581 1.00 85.94 80 VAL A C 1
ATOM 637 O O . VAL A 1 80 ? -0.314 6.687 -9.345 1.00 85.94 80 VAL A O 1
ATOM 640 N N . SER A 1 81 ? -2.398 7.087 -8.635 1.00 92.75 81 SER A N 1
ATOM 641 C CA . SER A 1 81 ? -2.052 7.203 -7.218 1.00 92.75 81 SER A CA 1
ATOM 642 C C . SER A 1 81 ? -3.014 6.362 -6.392 1.00 92.75 81 SER A C 1
ATOM 644 O O . SER A 1 81 ? -4.230 6.511 -6.499 1.00 92.75 81 SER A O 1
ATOM 646 N N . LEU A 1 82 ? -2.458 5.481 -5.570 1.00 95.00 82 LEU A N 1
ATOM 647 C CA . LEU A 1 82 ? -3.199 4.644 -4.636 1.00 95.00 82 LEU A CA 1
ATOM 648 C C . LEU A 1 82 ? -2.990 5.171 -3.222 1.00 95.00 82 LEU A C 1
ATOM 650 O O . LEU A 1 82 ? -1.952 5.755 -2.910 1.00 95.00 82 LEU A O 1
ATOM 654 N N . MET A 1 83 ? -3.975 4.952 -2.360 1.00 96.38 83 MET A N 1
ATOM 655 C CA . MET A 1 83 ? -3.853 5.243 -0.939 1.00 96.38 83 MET A CA 1
ATOM 656 C C . MET A 1 83 ? -4.230 4.016 -0.132 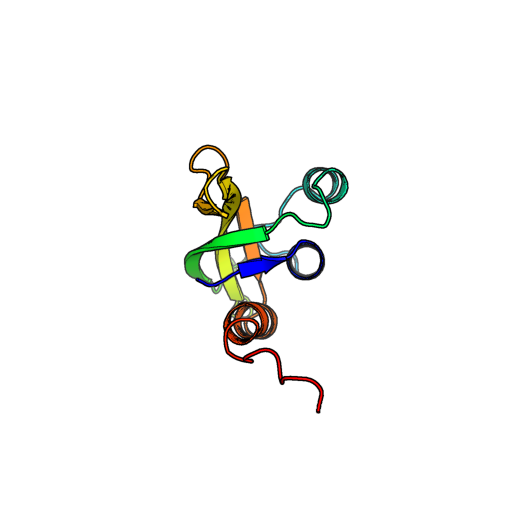1.00 96.38 83 MET A C 1
ATOM 658 O O . MET A 1 83 ? -5.267 3.405 -0.378 1.00 96.38 83 MET A O 1
ATOM 662 N N . VAL A 1 84 ? -3.408 3.698 0.857 1.00 96.88 84 VAL A N 1
ATOM 663 C CA . VAL A 1 84 ? -3.663 2.608 1.795 1.00 96.88 84 VAL A CA 1
ATOM 664 C C . VAL A 1 84 ? -3.199 3.030 3.181 1.00 96.88 84 VAL A C 1
ATOM 666 O O . VAL A 1 84 ? -2.141 3.639 3.336 1.00 96.88 84 VAL A O 1
ATOM 669 N N . ASP A 1 85 ? -4.020 2.741 4.179 1.00 96.81 85 ASP A N 1
ATOM 670 C CA . ASP A 1 85 ? -3.668 2.887 5.583 1.00 96.81 85 ASP A CA 1
ATOM 671 C C . ASP A 1 85 ? -3.043 1.561 6.052 1.00 96.81 85 ASP A C 1
ATOM 673 O 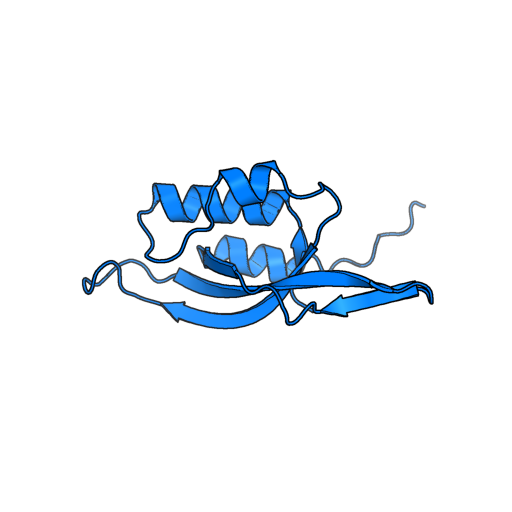O . ASP A 1 85 ? -3.647 0.499 5.911 1.00 96.81 85 ASP A O 1
ATOM 677 N N . VAL A 1 86 ? -1.824 1.601 6.583 1.00 95.00 86 VAL A N 1
ATOM 678 C CA . VAL A 1 86 ? -1.042 0.418 6.970 1.00 95.00 86 VAL A CA 1
ATOM 679 C C . VAL A 1 86 ? -0.652 0.482 8.440 1.00 95.00 86 VAL A C 1
ATOM 681 O O . VAL A 1 86 ? -0.405 1.559 8.982 1.00 95.00 86 VAL A O 1
ATOM 684 N N . VAL A 1 87 ? -0.563 -0.674 9.097 1.00 94.00 87 VAL A N 1
ATOM 685 C CA . VAL A 1 87 ? 0.014 -0.735 10.449 1.00 94.00 87 VAL A CA 1
ATOM 686 C C . VAL A 1 87 ? 1.518 -0.413 10.393 1.00 94.00 87 VAL A C 1
ATOM 688 O O . VAL A 1 87 ? 2.156 -0.731 9.377 1.00 94.00 87 VAL A O 1
ATOM 691 N N . PRO A 1 88 ? 2.100 0.210 11.436 1.00 91.31 88 PRO A N 1
ATOM 692 C CA . PRO A 1 88 ? 3.504 0.630 11.434 1.00 91.31 88 PRO A CA 1
ATOM 693 C C . PRO A 1 88 ? 4.491 -0.488 11.079 1.00 91.31 88 PRO A C 1
ATOM 695 O O . PRO A 1 88 ? 5.417 -0.269 10.309 1.00 91.31 88 PRO A O 1
ATOM 698 N N . GLU A 1 89 ? 4.246 -1.716 11.525 1.00 89.25 89 GLU A N 1
ATOM 699 C CA . GLU A 1 89 ? 5.127 -2.862 11.285 1.00 89.25 89 GLU A CA 1
ATOM 700 C C . GLU A 1 89 ? 5.161 -3.264 9.801 1.00 89.25 89 GLU A C 1
ATOM 702 O O . GLU A 1 89 ? 6.187 -3.697 9.276 1.00 89.25 89 GLU A O 1
ATOM 707 N N . ILE A 1 90 ? 4.040 -3.113 9.087 1.00 86.56 90 ILE A N 1
ATOM 708 C CA . ILE A 1 90 ? 3.988 -3.344 7.636 1.00 86.56 90 ILE A CA 1
ATOM 709 C C . ILE A 1 90 ? 4.744 -2.236 6.908 1.00 86.56 90 ILE A C 1
ATOM 711 O O . ILE A 1 90 ? 5.470 -2.518 5.953 1.00 86.56 90 ILE A O 1
ATOM 715 N N . PHE A 1 91 ? 4.597 -0.993 7.372 1.00 85.38 91 PHE A N 1
ATOM 716 C CA . PHE A 1 91 ? 5.349 0.134 6.835 1.00 85.38 91 PHE A CA 1
ATOM 717 C C . PHE A 1 91 ? 6.855 -0.088 7.002 1.00 85.38 91 PHE A C 1
ATOM 719 O O . PHE A 1 91 ? 7.587 -0.023 6.021 1.00 85.38 91 PHE A O 1
ATOM 726 N N . GLU A 1 92 ? 7.310 -0.464 8.197 1.00 85.75 92 GLU A N 1
ATOM 727 C CA . GLU A 1 92 ? 8.712 -0.787 8.481 1.00 85.75 92 GLU A CA 1
ATOM 728 C C . GLU A 1 92 ? 9.256 -1.892 7.570 1.00 85.75 92 GLU A C 1
ATOM 730 O O . GLU A 1 92 ? 10.373 -1.782 7.066 1.00 85.75 92 GLU A O 1
ATOM 735 N N . ARG A 1 93 ? 8.466 -2.930 7.273 1.00 81.38 93 ARG A N 1
ATOM 736 C CA . ARG A 1 93 ? 8.872 -3.970 6.312 1.00 81.38 93 ARG A CA 1
ATOM 737 C C . ARG A 1 93 ? 9.093 -3.418 4.905 1.00 81.38 93 ARG A C 1
ATOM 739 O O . ARG A 1 93 ? 10.070 -3.811 4.268 1.00 81.38 93 ARG A O 1
ATOM 746 N N . ALA A 1 94 ? 8.247 -2.494 4.446 1.00 78.94 94 ALA A N 1
ATOM 747 C CA . ALA A 1 94 ? 8.454 -1.795 3.176 1.00 78.94 94 ALA A CA 1
ATOM 748 C C . ALA A 1 94 ? 9.724 -0.916 3.195 1.00 78.94 94 ALA A C 1
ATOM 750 O O . ALA A 1 94 ? 10.355 -0.732 2.157 1.00 78.94 94 ALA A O 1
ATOM 751 N N . MET A 1 95 ? 10.138 -0.423 4.371 1.00 74.06 95 MET A N 1
ATOM 752 C CA . MET A 1 95 ? 11.397 0.321 4.547 1.00 74.06 95 MET A CA 1
ATOM 753 C C . MET A 1 95 ? 12.640 -0.589 4.577 1.00 74.06 95 MET A C 1
ATOM 755 O O . MET A 1 95 ? 13.733 -0.168 4.198 1.00 74.06 95 MET A O 1
ATOM 759 N N . ILE A 1 96 ? 12.514 -1.818 5.091 1.00 63.50 96 ILE A N 1
ATOM 760 C CA . ILE A 1 96 ? 13.645 -2.737 5.318 1.00 63.50 96 ILE A CA 1
ATOM 761 C C . ILE A 1 96 ? 14.011 -3.531 4.060 1.00 63.50 96 ILE A C 1
ATOM 763 O O . ILE A 1 96 ? 15.182 -3.873 3.899 1.00 63.50 96 ILE A O 1
ATOM 767 N N . ALA A 1 97 ? 13.062 -3.797 3.157 1.00 55.28 97 ALA A N 1
ATOM 768 C CA . ALA A 1 97 ? 13.310 -4.576 1.938 1.00 55.28 97 ALA A CA 1
ATOM 769 C C . ALA A 1 97 ? 14.431 -3.995 1.042 1.00 55.28 97 ALA A C 1
ATOM 771 O O . ALA A 1 97 ? 15.080 -4.746 0.322 1.00 55.28 97 ALA A O 1
ATOM 772 N N . GLU A 1 98 ? 14.738 -2.696 1.144 1.00 50.16 98 GLU A N 1
ATOM 773 C CA . GLU A 1 98 ? 15.882 -2.073 0.456 1.00 50.16 98 GLU A CA 1
ATOM 774 C C . GLU A 1 98 ? 17.226 -2.182 1.203 1.00 50.16 98 GLU A C 1
ATOM 776 O O . GLU A 1 98 ? 18.278 -1.911 0.625 1.00 50.16 98 GLU A O 1
ATOM 781 N N . ARG A 1 99 ? 17.232 -2.550 2.490 1.00 45.78 99 ARG A N 1
ATOM 782 C CA . ARG A 1 99 ? 18.442 -2.533 3.336 1.00 45.78 99 ARG A CA 1
ATOM 783 C C . ARG A 1 99 ? 19.215 -3.847 3.367 1.00 45.78 99 ARG A C 1
ATOM 785 O O . ARG A 1 99 ? 20.307 -3.874 3.931 1.00 45.78 99 ARG A O 1
ATOM 792 N N . GLN A 1 100 ? 18.690 -4.926 2.788 1.00 40.31 100 GLN A N 1
ATOM 793 C CA . GLN A 1 100 ? 19.454 -6.162 2.632 1.00 40.31 100 GLN A CA 1
ATOM 794 C C . GLN A 1 100 ? 20.088 -6.192 1.237 1.00 40.31 100 GLN A C 1
ATOM 796 O O . GLN A 1 100 ? 19.381 -6.459 0.264 1.00 40.31 100 GLN A O 1
ATOM 801 N N . PRO A 1 101 ? 21.406 -5.938 1.092 1.00 42.62 101 PRO A N 1
ATOM 802 C CA . PRO A 1 101 ? 22.085 -6.319 -0.135 1.00 42.62 101 PRO A CA 1
ATOM 803 C C . PRO A 1 101 ? 21.891 -7.825 -0.315 1.00 42.62 101 PRO A C 1
ATOM 805 O O . PRO A 1 101 ? 22.065 -8.590 0.639 1.00 42.62 101 PRO A O 1
ATOM 808 N N . ALA A 1 102 ? 21.514 -8.238 -1.527 1.00 49.38 102 ALA A N 1
ATOM 809 C CA . ALA A 1 102 ? 21.488 -9.640 -1.910 1.00 49.38 102 ALA A CA 1
ATOM 810 C C . ALA A 1 102 ? 22.810 -10.270 -1.463 1.00 49.38 102 ALA A C 1
ATOM 812 O O . ALA A 1 102 ? 23.875 -9.903 -1.960 1.00 49.38 102 ALA A O 1
ATOM 813 N N . THR A 1 103 ? 22.756 -11.152 -0.466 1.00 42.22 103 THR A N 1
ATOM 814 C CA . THR A 1 103 ? 23.947 -11.866 -0.023 1.00 42.22 103 THR A CA 1
ATOM 815 C C . THR A 1 103 ? 24.417 -12.677 -1.227 1.00 42.22 103 THR A C 1
ATOM 817 O O . THR A 1 103 ? 23.624 -13.477 -1.739 1.00 42.22 103 THR A O 1
ATOM 820 N N . PRO A 1 104 ? 25.643 -12.467 -1.740 1.00 44.53 104 PRO A N 1
ATOM 821 C CA . PRO A 1 104 ? 26.165 -13.329 -2.784 1.00 44.53 104 PRO A CA 1
ATOM 822 C C . PRO A 1 104 ? 26.133 -14.750 -2.230 1.00 44.53 104 PRO A C 1
ATOM 824 O O . PRO A 1 104 ? 26.638 -14.995 -1.133 1.00 44.53 104 PRO A O 1
ATOM 827 N N . LYS A 1 105 ? 25.485 -15.671 -2.947 1.00 44.47 105 LYS A N 1
ATOM 828 C CA . LYS A 1 105 ? 25.625 -17.092 -2.631 1.00 44.47 105 LYS A CA 1
ATOM 829 C C . LYS A 1 105 ? 27.115 -17.423 -2.752 1.00 44.47 105 LYS A C 1
ATOM 831 O O . LYS A 1 105 ? 27.699 -17.147 -3.800 1.00 44.47 105 LYS A O 1
ATOM 836 N N . ALA A 1 106 ? 27.694 -17.907 -1.655 1.00 52.22 106 ALA A N 1
ATOM 837 C CA . ALA A 1 106 ? 29.042 -18.463 -1.619 1.00 52.22 106 ALA A CA 1
ATOM 838 C C . ALA A 1 106 ? 29.125 -19.740 -2.464 1.00 52.22 106 ALA A C 1
ATOM 840 O O . ALA A 1 106 ? 28.088 -20.442 -2.562 1.00 52.22 106 ALA A O 1
#